Protein AF-A0A6I2X048-F1 (afdb_monomer)

Solvent-accessible surface area (backbone atoms only — not comparable to full-atom values): 6978 Å² total; per-residue (Å²): 137,82,95,77,84,77,81,72,78,75,75,79,77,79,69,81,52,73,65,61,56,52,52,50,55,55,52,49,57,59,53,49,57,55,49,55,60,55,49,50,60,49,50,55,51,51,47,53,52,47,46,54,52,49,52,52,49,50,51,53,27,52,54,51,37,47,77,73,67,52,75,54,54,72,71,75,33,85,55,41,42,67,57,36,32,75,71,66,53,33,96,62,72,63,90,52,46,36,32,24,40,84,65,51,75,42,74,32,91,92,56,74,85,80,116

pLDDT: mean 87.01, std 11.01, range [51.5, 96.81]

Mean predicted aligned error: 9.88 Å

Sequence (115 aa):
MDRKALIAKKRKDKGFTLIELLIVIAILGILSTIVVLSVRGIQDRGQSSACSSDKKSLETSYETALANGLDLTTPVAADVSSSLVANGYLHAESAWYNVGSDGAVTVKTGVTTCT

Structure (mmCIF, N/CA/C/O backbone):
data_AF-A0A6I2X048-F1
#
_entry.id   AF-A0A6I2X048-F1
#
loop_
_atom_site.group_PDB
_atom_site.id
_atom_site.type_symbol
_atom_site.label_atom_id
_atom_site.label_alt_id
_atom_site.label_comp_id
_atom_site.label_asym_id
_atom_site.label_entity_id
_atom_site.label_seq_id
_atom_site.pdbx_PDB_ins_code
_atom_site.Cartn_x
_atom_site.Cartn_y
_atom_site.Cartn_z
_atom_site.occupancy
_atom_site.B_iso_or_equiv
_atom_site.auth_seq_id
_atom_site.auth_comp_id
_atom_site.auth_asym_id
_atom_site.auth_atom_id
_atom_site.pdbx_PDB_model_num
ATOM 1 N N . MET A 1 1 ? -32.164 -57.125 50.882 1.00 51.50 1 MET A N 1
ATOM 2 C CA . MET A 1 1 ? -31.754 -56.936 49.480 1.00 51.50 1 MET A CA 1
ATOM 3 C C . MET A 1 1 ? -32.340 -55.615 48.990 1.00 51.50 1 MET A C 1
ATOM 5 O O . MET A 1 1 ? -33.536 -55.500 48.765 1.00 51.50 1 MET A O 1
ATOM 9 N N . ASP A 1 2 ? -31.490 -54.588 49.069 1.00 60.72 2 ASP A N 1
ATOM 10 C CA . ASP A 1 2 ? -31.346 -53.456 48.140 1.00 60.72 2 ASP A CA 1
ATOM 11 C C . ASP A 1 2 ? -32.492 -52.452 47.934 1.00 60.72 2 ASP A C 1
ATOM 13 O O . ASP A 1 2 ? -32.992 -52.241 46.835 1.00 60.72 2 ASP A O 1
ATOM 17 N N . ARG A 1 3 ? -32.780 -51.668 48.984 1.00 60.75 3 ARG A N 1
ATOM 18 C CA . ARG A 1 3 ? -33.406 -50.329 48.872 1.00 60.75 3 ARG A CA 1
ATOM 19 C C . ARG A 1 3 ? -32.371 -49.209 48.637 1.00 60.75 3 ARG A C 1
ATOM 21 O O . ARG A 1 3 ? -32.442 -48.153 49.262 1.00 60.75 3 ARG A O 1
ATOM 28 N N . LYS A 1 4 ? -31.370 -49.423 47.777 1.00 62.69 4 LYS A N 1
ATOM 29 C CA . LYS A 1 4 ? -30.320 -48.426 47.475 1.00 62.69 4 LYS A CA 1
ATOM 30 C C . LYS A 1 4 ? -30.102 -48.258 45.968 1.00 62.69 4 LYS A C 1
ATOM 32 O O . LYS A 1 4 ? -29.029 -48.566 45.476 1.00 62.69 4 LYS A O 1
ATOM 37 N N . ALA A 1 5 ? -31.090 -47.770 45.218 1.00 61.72 5 ALA A N 1
ATOM 38 C CA . ALA A 1 5 ? -30.839 -47.430 43.807 1.00 61.72 5 ALA A CA 1
ATOM 39 C C . ALA A 1 5 ? -31.771 -46.378 43.185 1.00 61.72 5 ALA A C 1
ATOM 41 O O . ALA A 1 5 ? -31.847 -46.283 41.968 1.00 61.72 5 ALA A O 1
ATOM 42 N N . LEU A 1 6 ? -32.472 -45.559 43.972 1.00 60.28 6 LEU A N 1
ATOM 43 C CA . LEU A 1 6 ? -33.270 -44.451 43.424 1.00 60.28 6 LEU A CA 1
ATOM 44 C C . LEU A 1 6 ? -32.976 -43.143 44.160 1.00 60.28 6 LEU A C 1
ATOM 46 O O . LEU A 1 6 ? -33.862 -42.344 44.442 1.00 60.28 6 LEU A O 1
ATOM 50 N N . ILE A 1 7 ? -31.697 -42.888 44.444 1.00 63.22 7 ILE A N 1
ATOM 51 C CA . ILE A 1 7 ? -31.246 -41.504 44.597 1.00 63.22 7 ILE A CA 1
ATOM 52 C C . ILE A 1 7 ? -31.214 -40.954 43.174 1.00 63.22 7 ILE A C 1
ATOM 54 O O . ILE A 1 7 ? -30.196 -41.020 42.487 1.00 63.22 7 ILE A O 1
ATOM 58 N N . ALA A 1 8 ? -32.377 -40.498 42.707 1.00 63.31 8 ALA A N 1
ATOM 59 C CA . ALA A 1 8 ? -32.502 -39.718 41.493 1.00 63.31 8 ALA A CA 1
ATOM 60 C C . ALA A 1 8 ? -31.460 -38.602 41.583 1.00 63.31 8 ALA A C 1
ATOM 62 O O . ALA A 1 8 ? -31.551 -37.708 42.426 1.00 63.31 8 ALA A O 1
ATOM 63 N N . LYS A 1 9 ? -30.411 -38.728 40.770 1.00 64.44 9 LYS A N 1
ATOM 64 C CA . LYS A 1 9 ? -29.327 -37.764 40.633 1.00 64.44 9 LYS A CA 1
ATOM 65 C C . LYS A 1 9 ? -29.983 -36.448 40.221 1.00 64.44 9 LYS A C 1
ATOM 67 O O . LYS A 1 9 ? -30.243 -36.246 39.040 1.00 64.44 9 LYS A O 1
ATOM 72 N N . LYS A 1 10 ? -30.327 -35.601 41.202 1.00 64.31 10 LYS A N 1
ATOM 73 C CA . LYS A 1 10 ? -30.832 -34.238 41.003 1.00 64.31 10 LYS A CA 1
ATOM 74 C C . LYS A 1 10 ? -29.805 -33.567 40.101 1.00 64.31 10 LYS A C 1
ATOM 76 O O . LYS A 1 10 ? -28.709 -33.237 40.561 1.00 64.31 10 LYS A O 1
ATOM 81 N N . ARG A 1 11 ? -30.102 -33.473 38.803 1.00 67.50 11 ARG A N 1
ATOM 82 C CA . ARG A 1 11 ? -29.262 -32.726 37.877 1.00 67.50 11 ARG A CA 1
ATOM 83 C C . ARG A 1 11 ? -29.291 -31.302 38.408 1.00 67.50 11 ARG A C 1
ATOM 85 O O . ARG A 1 11 ? -30.351 -30.692 38.512 1.00 67.50 11 ARG A O 1
ATOM 92 N N . LYS A 1 12 ? -28.149 -30.837 38.911 1.00 65.50 12 LYS A N 1
ATOM 93 C CA . LYS A 1 12 ? -27.957 -29.432 39.251 1.00 65.50 12 LYS A CA 1
ATOM 94 C C . LYS A 1 12 ? -27.865 -28.711 37.916 1.00 65.50 12 LYS A C 1
ATOM 96 O O . LYS A 1 12 ? -26.761 -28.460 37.441 1.00 65.50 12 LYS A O 1
ATOM 101 N N . ASP A 1 13 ? -29.012 -28.444 37.308 1.00 67.31 13 ASP A N 1
ATOM 102 C CA . ASP A 1 13 ? -29.099 -27.569 36.150 1.00 67.31 13 ASP A CA 1
ATOM 103 C C . ASP A 1 13 ? -28.821 -26.157 36.669 1.00 67.31 13 ASP A C 1
ATOM 105 O O . ASP A 1 13 ? -29.703 -25.432 37.129 1.00 67.31 13 ASP A O 1
ATOM 109 N N . LYS A 1 14 ? -27.530 -25.816 36.718 1.00 71.50 14 LYS A N 1
ATOM 110 C CA . LYS A 1 14 ? -27.060 -24.454 36.937 1.00 71.50 1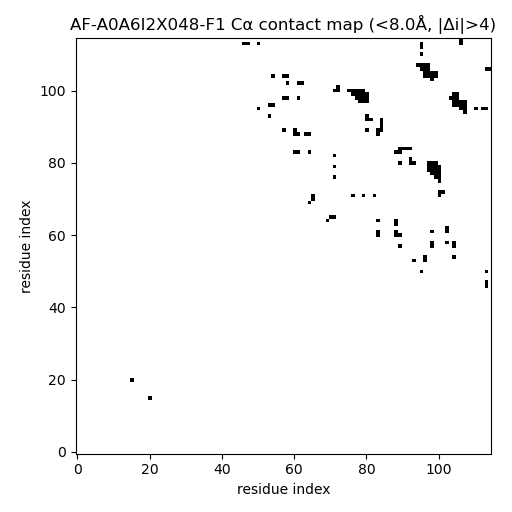4 LYS A CA 1
ATOM 111 C C . LYS A 1 14 ? -27.401 -23.671 35.671 1.00 71.50 14 LYS A C 1
ATOM 113 O O . LYS A 1 14 ? -26.608 -23.632 34.737 1.00 71.50 14 LYS A O 1
ATOM 118 N N . GLY A 1 15 ? -28.614 -23.130 35.613 1.00 74.56 15 GLY A N 1
ATOM 119 C CA . GLY A 1 15 ? -28.982 -22.155 34.593 1.00 74.56 15 GLY A CA 1
ATOM 120 C C . GLY A 1 15 ? -28.142 -20.891 34.759 1.00 74.56 15 GLY A C 1
ATOM 121 O O . GLY A 1 15 ? -27.901 -20.462 35.888 1.00 74.56 15 GLY A O 1
ATOM 122 N N . PHE A 1 16 ? -27.692 -20.318 33.642 1.00 77.44 16 PHE A N 1
ATOM 123 C CA . PHE A 1 16 ? -27.130 -18.969 33.618 1.00 77.44 16 PHE A CA 1
ATOM 124 C C . PHE A 1 16 ? -28.149 -17.999 34.212 1.00 77.44 16 PHE A C 1
ATOM 126 O O . PHE A 1 16 ? -29.335 -18.038 33.868 1.00 77.44 16 PHE A O 1
ATOM 133 N N . THR A 1 17 ? -27.704 -17.134 35.114 1.00 89.50 17 THR A N 1
ATOM 134 C CA . THR A 1 17 ? -28.571 -16.081 35.635 1.00 89.50 17 THR A CA 1
ATOM 135 C C . THR A 1 17 ? -28.833 -15.050 34.531 1.00 89.50 17 THR A C 1
ATOM 137 O O . THR A 1 17 ? -27.959 -14.750 33.718 1.00 89.50 17 THR A O 1
ATOM 140 N N . LEU A 1 18 ? -30.041 -14.476 34.486 1.00 89.81 18 LEU A N 1
ATOM 141 C CA . LEU A 1 18 ? -30.360 -13.410 33.520 1.00 89.81 18 LEU A CA 1
ATOM 142 C C . LEU A 1 18 ? -29.395 -12.223 33.647 1.00 89.81 18 LEU A C 1
ATOM 144 O O . LEU A 1 18 ? -29.050 -11.591 32.652 1.00 89.81 18 LEU A O 1
ATOM 148 N N . ILE A 1 19 ? -28.931 -11.955 34.870 1.00 92.62 19 ILE A N 1
ATOM 149 C CA . ILE A 1 19 ? -27.970 -10.892 35.155 1.00 92.62 19 ILE A CA 1
ATOM 150 C C . ILE A 1 19 ? -26.569 -11.203 34.607 1.00 92.62 19 ILE A C 1
ATOM 152 O O . ILE A 1 19 ? -25.922 -10.294 34.092 1.00 92.62 19 ILE A O 1
ATOM 156 N N . GLU A 1 20 ? -26.118 -12.464 34.634 1.00 90.38 20 GLU A N 1
ATOM 157 C CA . GLU A 1 20 ? -24.852 -12.865 33.998 1.00 90.38 20 GLU A CA 1
ATOM 158 C C . GLU A 1 20 ? -24.888 -12.608 32.494 1.00 90.38 20 GLU A C 1
ATOM 160 O O . GLU A 1 20 ? -23.952 -12.026 31.951 1.00 90.38 20 GLU A O 1
ATOM 165 N N . LEU A 1 21 ? -25.977 -12.982 31.817 1.00 91.94 21 LEU A N 1
ATOM 166 C CA . LEU A 1 21 ? -26.094 -12.748 30.378 1.00 91.94 21 LEU A CA 1
ATOM 167 C C . LEU A 1 21 ? -26.171 -11.245 30.056 1.00 91.94 21 LEU A C 1
ATOM 169 O O . LEU A 1 21 ? -25.548 -10.783 29.099 1.00 91.94 21 LEU A O 1
ATOM 173 N N . LEU A 1 22 ? -26.902 -10.476 30.871 1.00 93.44 22 LEU A N 1
ATOM 174 C CA . LEU A 1 22 ? -27.097 -9.039 30.676 1.00 93.44 22 LEU A CA 1
ATOM 175 C C . LEU A 1 22 ? -25.785 -8.253 30.782 1.00 93.44 22 LEU A C 1
ATOM 177 O O . LEU A 1 22 ? -25.511 -7.397 29.942 1.00 93.44 22 LEU A O 1
ATOM 181 N N . ILE A 1 23 ? -24.954 -8.555 31.780 1.00 94.94 23 ILE A N 1
ATOM 182 C CA . ILE A 1 23 ? -23.665 -7.873 31.958 1.00 94.94 23 ILE A CA 1
ATOM 183 C C . ILE A 1 23 ? -22.711 -8.211 30.803 1.00 94.94 23 ILE A C 1
ATOM 185 O O . ILE A 1 23 ? -21.992 -7.333 30.326 1.00 94.94 23 ILE A O 1
ATOM 189 N N . VAL A 1 24 ? -22.734 -9.448 30.298 1.00 95.12 24 VAL A N 1
ATOM 190 C CA . VAL A 1 24 ? -21.877 -9.866 29.176 1.00 95.12 24 VAL A CA 1
ATOM 191 C C . VAL A 1 24 ? -22.194 -9.074 27.911 1.00 95.12 24 VAL A C 1
ATOM 193 O O . VAL A 1 24 ? -21.285 -8.497 27.316 1.00 95.12 24 VAL A O 1
ATOM 196 N N . ILE A 1 25 ? -23.467 -8.988 27.512 1.00 95.19 25 ILE A N 1
ATOM 197 C CA . ILE A 1 25 ? -23.837 -8.225 26.310 1.00 95.19 25 ILE A CA 1
ATOM 198 C C . ILE A 1 25 ? -23.601 -6.721 26.491 1.00 95.19 25 ILE A C 1
ATOM 200 O O . ILE A 1 25 ? -23.221 -6.049 25.532 1.00 95.19 25 ILE A O 1
ATOM 204 N N . ALA A 1 26 ? -23.750 -6.202 27.717 1.00 95.69 26 ALA A N 1
ATOM 205 C CA . ALA A 1 26 ? -23.446 -4.808 28.028 1.00 95.69 26 ALA A CA 1
ATOM 206 C C . ALA A 1 26 ? -21.953 -4.498 27.829 1.00 95.69 26 ALA A C 1
ATOM 208 O O . ALA A 1 26 ? -21.610 -3.523 27.161 1.00 95.69 26 ALA A O 1
ATOM 209 N N . ILE A 1 27 ? -21.057 -5.351 28.339 1.00 96.56 27 ILE A N 1
ATOM 210 C CA . ILE A 1 27 ? -19.607 -5.189 28.153 1.00 96.56 27 ILE A CA 1
ATOM 211 C C . ILE A 1 27 ? -19.222 -5.378 26.679 1.00 96.56 27 ILE A C 1
ATOM 213 O O . ILE A 1 27 ? -18.458 -4.573 26.144 1.00 96.56 27 ILE A O 1
ATOM 217 N N . LEU A 1 28 ? -19.772 -6.393 26.000 1.00 96.44 28 LEU A N 1
ATOM 218 C CA . LEU A 1 28 ? -19.508 -6.629 24.576 1.00 96.44 28 LEU A CA 1
ATOM 219 C C . LEU A 1 28 ? -19.916 -5.431 23.707 1.00 96.44 28 LEU A C 1
ATOM 221 O O . LEU A 1 28 ? -19.165 -5.084 22.800 1.00 96.44 28 LEU A O 1
ATOM 225 N N . GLY A 1 29 ? -21.035 -4.762 24.007 1.00 95.88 29 GLY A N 1
ATOM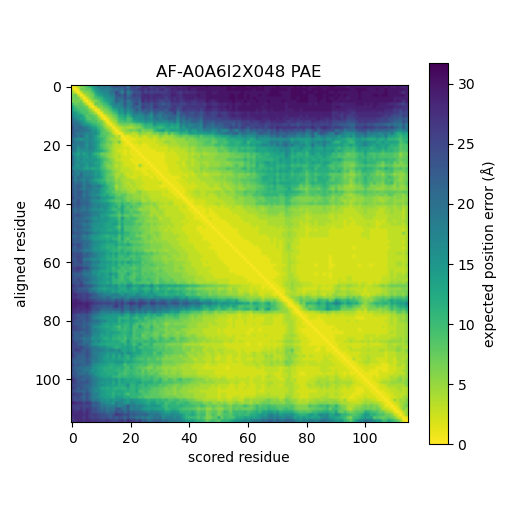 226 C CA . GLY A 1 29 ? -21.465 -3.561 23.278 1.00 95.88 29 GLY A CA 1
ATOM 227 C C . GLY A 1 29 ? -20.519 -2.364 23.444 1.00 95.88 29 GLY A C 1
ATOM 228 O O . GLY A 1 29 ? -20.251 -1.631 22.488 1.00 95.88 29 GLY A O 1
ATOM 229 N N . ILE A 1 30 ? -19.956 -2.180 24.643 1.00 95.81 30 ILE A N 1
ATOM 230 C CA . ILE A 1 30 ? -18.967 -1.120 24.895 1.00 95.81 30 ILE A CA 1
ATOM 231 C C . ILE A 1 30 ? -17.663 -1.435 24.149 1.00 95.81 30 ILE A C 1
ATOM 233 O O . ILE A 1 30 ? -17.136 -0.585 23.425 1.00 95.81 30 ILE A O 1
ATOM 237 N N . LEU A 1 31 ? -17.162 -2.668 24.276 1.00 96.81 31 LEU A N 1
ATOM 238 C CA . LEU A 1 31 ? -15.907 -3.084 23.647 1.00 96.81 31 LEU A CA 1
ATOM 239 C C . LEU A 1 31 ? -15.992 -3.080 22.116 1.00 96.81 31 LEU A C 1
ATOM 241 O O . LEU A 1 31 ? -15.051 -2.630 21.459 1.00 96.81 31 LEU A O 1
ATOM 245 N N . SER A 1 32 ? -17.113 -3.521 21.532 1.00 95.75 32 SER A N 1
ATOM 246 C CA . SER A 1 32 ? -17.265 -3.595 20.073 1.00 95.75 32 SER A CA 1
ATOM 247 C C . SER A 1 32 ? -17.120 -2.230 19.408 1.00 95.75 32 SER A C 1
ATOM 249 O O . SER A 1 32 ? -16.517 -2.124 18.342 1.00 95.75 32 SER A O 1
ATOM 251 N N . THR A 1 33 ? -17.622 -1.173 20.049 1.00 94.25 33 THR A N 1
ATOM 252 C CA . THR A 1 33 ? -17.568 0.190 19.504 1.00 94.25 33 THR A CA 1
ATOM 253 C C . THR A 1 33 ? -16.123 0.679 19.351 1.00 94.25 33 THR A C 1
ATOM 255 O O . THR A 1 33 ? -15.760 1.221 18.307 1.00 94.25 33 THR A O 1
ATOM 258 N N . ILE A 1 34 ? -15.270 0.430 20.350 1.00 94.12 34 ILE A N 1
ATOM 259 C CA . ILE A 1 34 ? -13.849 0.819 20.326 1.00 94.12 34 ILE A CA 1
ATOM 260 C C . ILE A 1 34 ? -13.084 0.010 19.271 1.00 94.12 34 ILE A C 1
ATOM 262 O O . ILE A 1 34 ? -12.294 0.565 18.503 1.00 94.12 34 ILE A O 1
ATOM 266 N N . VAL A 1 35 ? -13.344 -1.299 19.205 1.00 94.81 35 VAL A N 1
ATOM 267 C CA . VAL A 1 35 ? -12.681 -2.206 18.257 1.00 94.81 35 VAL A CA 1
ATOM 268 C C . VAL A 1 35 ? -12.947 -1.788 16.812 1.00 94.81 35 VAL A C 1
ATOM 270 O O . VAL A 1 35 ? -12.011 -1.737 16.018 1.00 94.81 35 VAL A O 1
ATOM 273 N N . VAL A 1 36 ? -14.186 -1.424 16.466 1.00 92.81 36 VAL A N 1
ATOM 274 C CA . VAL A 1 36 ? -14.538 -1.007 15.096 1.00 92.81 36 VAL A CA 1
ATOM 275 C C . VAL A 1 36 ? -13.721 0.209 14.650 1.00 92.81 36 VAL A C 1
ATOM 277 O O . VAL A 1 36 ? -13.186 0.212 13.542 1.00 92.81 36 VAL A O 1
ATOM 280 N N . LEU A 1 37 ? -13.587 1.228 15.504 1.00 89.56 37 LEU A N 1
ATOM 281 C CA . LEU A 1 37 ? -12.810 2.430 15.178 1.00 89.56 37 LEU A CA 1
ATOM 282 C C . LEU A 1 37 ? -11.307 2.135 15.076 1.00 89.56 37 LEU A C 1
ATOM 284 O O . LEU A 1 37 ? -10.634 2.660 14.191 1.00 89.56 37 LEU A O 1
ATOM 288 N N . SER A 1 38 ? -10.790 1.259 15.942 1.00 90.25 38 SER A N 1
ATOM 289 C CA . SER A 1 38 ? -9.386 0.840 15.916 1.00 90.25 38 SER A CA 1
ATOM 290 C C . SER A 1 38 ? -9.033 0.061 14.643 1.00 90.25 38 SER A C 1
ATOM 292 O O . SER A 1 38 ? -8.020 0.348 14.002 1.00 90.25 38 SER A O 1
ATOM 294 N N . VAL A 1 39 ? -9.888 -0.885 14.238 1.00 92.81 39 VAL A N 1
ATOM 295 C CA . VAL A 1 39 ? -9.652 -1.745 13.069 1.00 92.81 39 VAL A CA 1
ATOM 296 C C . VAL A 1 39 ? -9.711 -0.956 11.764 1.00 92.81 39 VAL A C 1
ATOM 298 O O . VAL A 1 39 ? -8.846 -1.163 10.915 1.00 92.81 39 VAL A O 1
ATOM 301 N N . ARG A 1 40 ? -10.658 -0.018 11.614 1.00 87.44 40 ARG A N 1
ATOM 302 C CA . ARG A 1 40 ? -10.763 0.824 10.405 1.00 87.44 40 ARG A CA 1
ATOM 303 C C . ARG A 1 40 ? -9.451 1.555 10.103 1.00 87.44 40 ARG A C 1
ATOM 305 O O . ARG A 1 40 ? -8.888 1.378 9.032 1.00 87.44 40 ARG A O 1
ATOM 312 N N . GLY A 1 41 ? -8.874 2.245 11.089 1.00 87.19 41 GLY A N 1
ATOM 313 C CA . GLY A 1 41 ? -7.604 2.953 10.886 1.00 87.19 41 GLY A CA 1
ATOM 314 C C . GLY A 1 41 ? -6.400 2.035 10.621 1.00 87.19 41 GLY A C 1
ATOM 315 O O . GLY A 1 41 ? -5.409 2.461 10.028 1.00 87.19 41 GLY A O 1
ATOM 316 N N . ILE A 1 42 ? -6.426 0.774 11.067 1.00 90.31 42 ILE A N 1
ATOM 317 C CA . ILE A 1 42 ? -5.388 -0.215 10.720 1.00 90.31 42 ILE A CA 1
ATOM 318 C C . ILE A 1 42 ? -5.557 -0.679 9.271 1.00 90.31 42 ILE A C 1
ATOM 320 O O . ILE A 1 42 ? -4.561 -0.762 8.556 1.00 90.31 42 ILE A O 1
ATOM 324 N N . GLN A 1 43 ? -6.790 -0.941 8.835 1.00 89.56 43 GLN A N 1
ATOM 325 C CA . GLN A 1 43 ? -7.090 -1.345 7.461 1.00 89.56 43 GLN A CA 1
ATOM 326 C C . GLN A 1 43 ? -6.690 -0.264 6.456 1.00 89.56 43 GLN A C 1
ATOM 328 O O . GLN A 1 43 ? -5.980 -0.583 5.507 1.00 89.56 43 GLN A O 1
ATOM 333 N N . ASP A 1 44 ? -7.027 1.002 6.715 1.00 88.50 44 ASP A N 1
ATOM 334 C CA . ASP A 1 44 ? -6.686 2.121 5.824 1.00 88.50 44 ASP A CA 1
ATOM 335 C C . ASP A 1 44 ? -5.162 2.264 5.649 1.00 88.50 44 ASP A C 1
ATOM 337 O O . ASP A 1 44 ? -4.646 2.394 4.538 1.00 88.50 44 ASP A O 1
ATOM 341 N N . ARG A 1 45 ? -4.403 2.168 6.751 1.00 89.56 45 ARG A N 1
ATOM 342 C CA . ARG A 1 45 ? -2.929 2.208 6.714 1.00 89.56 45 ARG A CA 1
ATOM 343 C C . ARG A 1 45 ? -2.333 0.979 6.037 1.00 89.56 45 ARG A C 1
ATOM 345 O O . ARG A 1 45 ? -1.372 1.110 5.284 1.00 89.56 45 ARG A O 1
ATOM 352 N N . GLY A 1 46 ? -2.893 -0.201 6.300 1.00 91.69 46 GLY A N 1
ATOM 353 C CA . GLY A 1 46 ? -2.483 -1.445 5.652 1.00 91.69 46 GLY A CA 1
ATOM 354 C C . GLY A 1 46 ? -2.691 -1.384 4.141 1.00 91.69 46 GLY A C 1
ATOM 355 O O . GLY A 1 46 ? -1.791 -1.742 3.386 1.00 91.69 46 GLY A O 1
ATOM 356 N N . GLN A 1 47 ? -3.829 -0.843 3.706 1.00 91.00 47 GLN A N 1
ATOM 357 C CA . GLN A 1 47 ? -4.136 -0.620 2.300 1.00 91.00 47 GLN A CA 1
ATOM 358 C C . GLN A 1 47 ? -3.176 0.385 1.664 1.00 91.00 47 GLN A C 1
ATOM 360 O O . GLN A 1 47 ? -2.568 0.064 0.650 1.00 91.00 47 GLN A O 1
ATOM 365 N N . SER A 1 48 ? -2.955 1.548 2.283 1.00 90.62 48 SER A N 1
ATOM 366 C CA . SER A 1 48 ? -1.996 2.543 1.780 1.00 90.62 48 SER A CA 1
ATOM 367 C C . SER A 1 48 ? -0.576 1.969 1.651 1.00 90.62 48 SER A C 1
ATOM 369 O O . SER A 1 48 ? 0.093 2.166 0.633 1.00 90.62 48 SER A O 1
ATOM 371 N N . SER A 1 49 ? -0.132 1.188 2.642 1.00 92.81 49 SER A N 1
ATOM 372 C CA . SER A 1 49 ? 1.163 0.499 2.600 1.00 92.81 49 SER A CA 1
ATOM 373 C C . SER A 1 49 ? 1.236 -0.534 1.474 1.00 92.81 49 SER A C 1
ATOM 375 O O . SER A 1 49 ? 2.279 -0.657 0.828 1.00 92.81 49 SER A O 1
ATOM 377 N N . ALA A 1 50 ? 0.149 -1.273 1.235 1.00 92.50 50 ALA A N 1
ATOM 378 C CA . ALA A 1 50 ? 0.061 -2.241 0.148 1.00 92.50 50 ALA A CA 1
ATOM 379 C C . ALA A 1 50 ? 0.117 -1.546 -1.219 1.00 92.50 50 ALA A C 1
ATOM 381 O O . ALA A 1 50 ? 0.964 -1.909 -2.029 1.00 92.50 50 ALA A O 1
ATOM 382 N N . CYS A 1 51 ? -0.685 -0.494 -1.433 1.00 92.81 51 CYS A N 1
ATOM 383 C CA . CYS A 1 51 ? -0.679 0.290 -2.674 1.00 92.81 51 CYS A CA 1
ATOM 384 C C . CYS A 1 51 ? 0.723 0.861 -2.969 1.00 92.81 51 CYS A C 1
ATOM 386 O O . CYS A 1 51 ? 1.226 0.751 -4.083 1.00 92.81 51 CYS A O 1
ATOM 388 N N . SER A 1 52 ? 1.392 1.435 -1.962 1.00 92.25 52 SER A N 1
ATOM 389 C CA . SER A 1 52 ? 2.742 1.998 -2.121 1.00 92.25 52 SER A CA 1
ATOM 390 C C . SER A 1 52 ? 3.786 0.931 -2.477 1.00 92.25 52 SER A C 1
ATOM 392 O O . SER A 1 52 ? 4.629 1.136 -3.353 1.00 92.25 52 SER A O 1
ATOM 394 N N . SER A 1 53 ? 3.704 -0.237 -1.833 1.00 93.94 53 SER A N 1
ATOM 395 C CA . SER A 1 53 ? 4.607 -1.364 -2.105 1.00 93.94 53 SER A CA 1
ATOM 396 C C . SER A 1 53 ? 4.394 -1.938 -3.505 1.00 93.94 53 SER A C 1
ATOM 398 O O . SER A 1 53 ? 5.361 -2.265 -4.192 1.00 93.94 53 SER A O 1
ATOM 400 N N . ASP A 1 54 ? 3.138 -2.028 -3.936 1.00 93.81 54 ASP A N 1
ATOM 401 C CA . ASP A 1 54 ? 2.755 -2.501 -5.262 1.00 93.81 54 ASP A CA 1
ATOM 402 C C . ASP A 1 54 ? 3.243 -1.549 -6.363 1.00 93.81 54 ASP A C 1
ATOM 404 O O . ASP A 1 54 ? 3.952 -1.975 -7.275 1.00 93.81 54 ASP A O 1
ATOM 408 N N . LYS A 1 55 ? 3.016 -0.237 -6.199 1.00 93.81 55 LYS A N 1
ATOM 409 C CA . LYS A 1 55 ? 3.550 0.796 -7.099 1.00 93.81 55 LYS A CA 1
ATOM 410 C C . LYS A 1 55 ? 5.065 0.676 -7.269 1.00 93.81 55 LYS A C 1
ATOM 412 O O . LYS A 1 55 ? 5.560 0.638 -8.392 1.00 93.81 55 LYS A O 1
ATOM 417 N N . LYS A 1 56 ? 5.806 0.569 -6.163 1.00 94.69 56 LYS A N 1
ATOM 418 C CA . LYS A 1 56 ? 7.270 0.455 -6.206 1.00 94.69 56 LYS A CA 1
ATOM 419 C C . LYS A 1 56 ? 7.741 -0.848 -6.860 1.00 94.69 56 LYS A C 1
ATOM 421 O O . LYS A 1 56 ? 8.774 -0.871 -7.530 1.00 94.69 56 LYS A O 1
ATOM 426 N N . SER A 1 57 ? 6.991 -1.931 -6.663 1.00 94.81 57 SER A N 1
ATOM 427 C CA . SER A 1 57 ? 7.272 -3.218 -7.304 1.00 94.81 57 SER A CA 1
ATOM 428 C C . SER A 1 57 ? 7.099 -3.120 -8.821 1.00 94.81 57 SER A C 1
ATOM 430 O O . SER A 1 57 ? 7.963 -3.601 -9.553 1.00 94.81 57 SER A O 1
ATOM 432 N N . LEU A 1 58 ? 6.055 -2.427 -9.291 1.00 94.7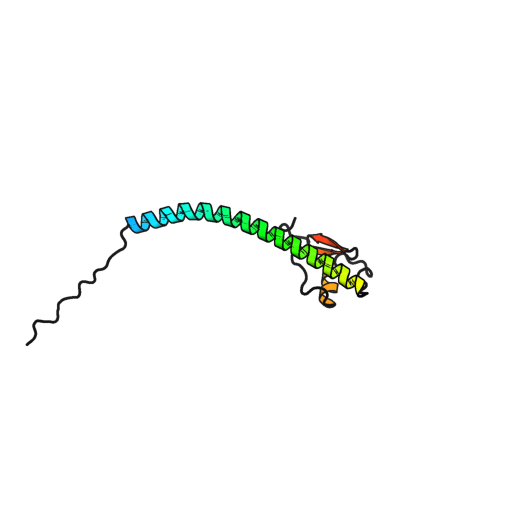5 58 LEU A N 1
ATOM 433 C CA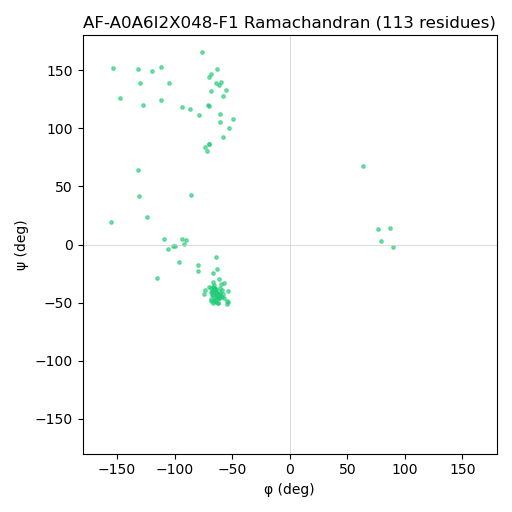 . LEU A 1 58 ? 5.848 -2.154 -10.715 1.00 94.75 58 LEU A CA 1
ATOM 434 C C . LEU A 1 58 ? 6.975 -1.310 -11.312 1.00 94.75 58 LEU A C 1
ATOM 436 O O . LEU A 1 58 ? 7.557 -1.726 -12.312 1.00 94.75 58 LEU A O 1
ATOM 440 N N . GLU A 1 59 ? 7.333 -0.190 -10.678 1.00 94.81 59 GLU A N 1
ATOM 441 C CA . GLU A 1 59 ? 8.442 0.673 -11.123 1.00 94.81 59 GLU A CA 1
ATOM 442 C C . GLU A 1 59 ? 9.743 -0.132 -11.260 1.00 94.81 59 GLU A C 1
ATOM 444 O O . GLU A 1 59 ? 10.373 -0.139 -12.316 1.00 94.81 59 GLU A O 1
ATOM 449 N N . THR A 1 60 ? 10.083 -0.915 -10.232 1.00 95.56 60 THR A N 1
ATOM 450 C CA . THR A 1 60 ? 11.289 -1.757 -10.239 1.00 95.56 60 THR A CA 1
ATOM 451 C C . THR A 1 60 ? 11.239 -2.810 -11.349 1.00 95.56 60 THR A C 1
ATOM 453 O O . THR A 1 60 ? 12.240 -3.045 -12.029 1.00 95.56 60 THR A O 1
ATOM 456 N N . SER A 1 61 ? 10.087 -3.458 -11.549 1.00 95.12 61 SER A N 1
ATOM 457 C CA . SER A 1 61 ? 9.923 -4.479 -12.591 1.00 95.12 61 SER A CA 1
ATOM 458 C C . SER A 1 61 ? 10.043 -3.892 -14.000 1.00 95.12 61 SER A C 1
ATOM 460 O O . SER A 1 61 ? 10.672 -4.505 -14.863 1.00 95.12 61 SER A O 1
ATOM 462 N N . TYR A 1 62 ? 9.524 -2.681 -14.212 1.00 94.88 62 TYR A N 1
ATOM 463 C CA . TYR A 1 62 ? 9.625 -1.948 -15.470 1.00 94.88 62 TYR A CA 1
ATOM 464 C C . TYR A 1 62 ? 11.071 -1.550 -15.775 1.00 94.88 62 TYR A C 1
ATOM 466 O O . TYR A 1 62 ? 11.586 -1.858 -16.850 1.00 94.88 62 TYR A O 1
ATOM 474 N N . GLU A 1 63 ? 11.764 -0.941 -14.810 1.00 94.50 63 GLU A N 1
ATOM 475 C CA . GLU A 1 63 ? 13.177 -0.573 -14.958 1.00 94.50 63 GLU A CA 1
ATOM 476 C C . GLU A 1 63 ? 14.055 -1.802 -15.216 1.00 94.50 63 GLU A C 1
ATOM 478 O O . GLU A 1 63 ? 14.936 -1.779 -16.078 1.00 94.50 63 GLU A O 1
ATOM 483 N N . THR A 1 64 ? 13.780 -2.907 -14.518 1.00 95.88 64 THR A N 1
ATOM 484 C CA . THR A 1 64 ? 14.491 -4.176 -14.713 1.00 95.88 64 THR A CA 1
ATOM 485 C C . THR A 1 64 ? 14.242 -4.746 -16.107 1.00 95.88 64 THR A C 1
ATOM 487 O O . THR A 1 64 ? 15.171 -5.254 -16.736 1.00 95.88 64 THR A O 1
ATOM 490 N N . ALA A 1 65 ? 13.013 -4.663 -16.617 1.00 95.00 65 ALA A N 1
ATOM 491 C CA . ALA A 1 65 ? 12.685 -5.125 -17.959 1.00 95.00 65 ALA A CA 1
ATOM 492 C C . ALA A 1 65 ? 13.457 -4.340 -19.033 1.00 95.00 65 ALA A C 1
ATOM 494 O O . ALA A 1 65 ? 14.093 -4.948 -19.897 1.00 95.00 65 ALA A O 1
ATOM 495 N N . LEU A 1 66 ? 13.494 -3.006 -18.921 1.00 93.69 66 LEU A N 1
ATOM 496 C CA . LEU A 1 66 ? 14.276 -2.153 -19.822 1.00 93.69 66 LEU A CA 1
ATOM 497 C C . LEU A 1 66 ? 15.781 -2.426 -19.719 1.00 93.69 66 LEU A C 1
ATOM 499 O O . LEU A 1 66 ? 16.461 -2.530 -20.740 1.00 93.69 66 LEU A O 1
ATOM 503 N N . ALA A 1 67 ? 16.306 -2.590 -18.502 1.00 94.94 67 ALA A N 1
ATOM 504 C CA . ALA A 1 67 ? 17.720 -2.893 -18.278 1.00 94.94 67 ALA A CA 1
ATOM 505 C C . ALA A 1 67 ? 18.149 -4.225 -18.917 1.00 94.94 67 ALA A C 1
ATOM 507 O O . ALA A 1 67 ? 19.297 -4.372 -19.334 1.00 94.94 67 ALA A O 1
ATOM 508 N N . ASN A 1 68 ? 17.224 -5.180 -19.027 1.00 95.38 68 ASN A N 1
ATOM 509 C CA . ASN A 1 68 ? 17.445 -6.469 -19.681 1.00 95.38 68 ASN A CA 1
ATOM 510 C C . ASN A 1 68 ? 17.122 -6.461 -21.188 1.00 95.38 68 ASN A C 1
ATOM 512 O O . ASN A 1 68 ? 17.231 -7.501 -21.837 1.00 95.38 68 ASN A O 1
ATOM 516 N N . GLY A 1 69 ? 16.763 -5.305 -21.755 1.00 92.00 69 GLY A N 1
ATOM 517 C CA . GLY A 1 69 ? 16.564 -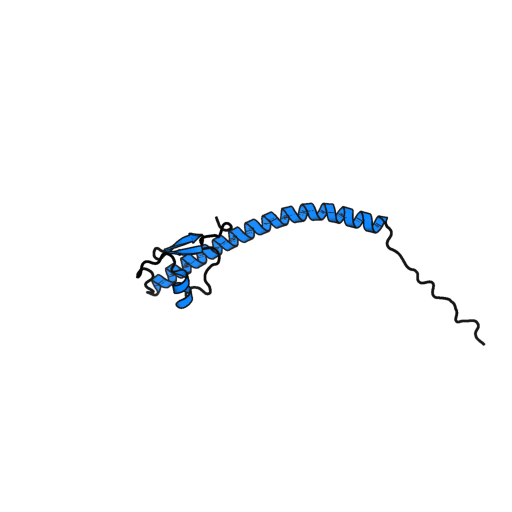5.124 -23.193 1.00 92.00 69 GLY A CA 1
ATOM 518 C C . GLY A 1 69 ? 15.162 -5.451 -23.707 1.00 92.00 69 GLY A C 1
ATOM 519 O O . GLY A 1 69 ? 14.994 -5.579 -24.920 1.00 92.00 69 GLY A O 1
ATOM 520 N N . LEU A 1 70 ? 14.158 -5.585 -22.831 1.00 91.19 70 LEU A N 1
ATOM 521 C CA . LEU A 1 70 ? 12.768 -5.688 -23.273 1.00 91.19 70 LEU A CA 1
ATOM 522 C C . LEU A 1 70 ? 12.310 -4.330 -23.822 1.00 91.19 70 LEU A C 1
ATOM 524 O O . LEU A 1 70 ? 12.285 -3.343 -23.089 1.00 91.19 70 LEU A O 1
ATOM 528 N N . ASP A 1 71 ? 11.920 -4.279 -25.096 1.00 89.94 71 ASP A N 1
ATOM 529 C CA . ASP A 1 71 ? 11.302 -3.083 -25.669 1.00 89.94 71 ASP A CA 1
ATOM 530 C C . ASP A 1 71 ? 9.825 -3.012 -25.261 1.00 89.94 71 ASP A C 1
ATOM 532 O O . ASP A 1 71 ? 9.002 -3.824 -25.682 1.00 89.94 71 ASP A O 1
ATOM 536 N N . LEU A 1 72 ? 9.505 -2.033 -24.416 1.00 86.62 72 LEU A N 1
ATOM 537 C CA . LEU A 1 72 ? 8.149 -1.735 -23.950 1.00 86.62 72 LEU A CA 1
ATOM 538 C C . LEU A 1 72 ? 7.527 -0.536 -24.682 1.00 86.62 72 LEU A C 1
ATOM 540 O O . LEU A 1 72 ? 6.385 -0.175 -24.410 1.00 86.62 72 LEU A O 1
ATOM 544 N N . THR A 1 73 ? 8.271 0.088 -25.598 1.00 81.56 73 THR A N 1
ATOM 545 C CA . THR A 1 73 ? 7.885 1.330 -26.281 1.00 81.56 73 THR A CA 1
ATOM 546 C C . THR A 1 73 ? 7.247 1.094 -27.645 1.00 81.56 73 THR A C 1
ATOM 548 O O . THR A 1 73 ? 6.622 2.008 -28.187 1.00 81.56 73 THR A O 1
ATOM 551 N N . THR A 1 74 ? 7.368 -0.114 -28.208 1.00 76.69 74 THR A N 1
ATOM 552 C CA . THR A 1 74 ? 6.813 -0.442 -29.524 1.00 76.69 74 THR A CA 1
ATOM 553 C C . THR A 1 74 ? 5.928 -1.700 -29.495 1.00 76.69 74 THR A C 1
ATOM 555 O O . THR A 1 74 ? 6.395 -2.789 -29.171 1.00 76.69 74 THR A O 1
ATOM 558 N N . PRO A 1 75 ? 4.635 -1.588 -29.859 1.00 72.31 75 PRO A N 1
ATOM 559 C CA . PRO A 1 75 ? 3.865 -0.347 -29.990 1.00 72.31 75 PRO A CA 1
ATOM 560 C C . PRO A 1 75 ? 3.737 0.387 -28.641 1.00 72.31 75 PRO A C 1
ATOM 562 O O . PRO A 1 75 ? 3.694 -0.249 -27.593 1.00 72.31 75 PRO A O 1
ATOM 565 N N . VAL A 1 76 ? 3.625 1.721 -28.676 1.00 75.75 76 VAL A N 1
ATOM 566 C CA . VAL A 1 76 ? 3.315 2.540 -27.490 1.00 75.75 76 VAL A CA 1
ATOM 567 C C . VAL A 1 76 ? 1.956 2.089 -26.957 1.00 75.75 76 VAL A C 1
ATOM 569 O O . VAL A 1 76 ? 0.920 2.360 -27.571 1.00 75.75 76 VAL A O 1
ATOM 572 N N . ALA A 1 77 ? 1.963 1.359 -25.846 1.00 79.44 77 ALA A N 1
ATOM 573 C CA . ALA A 1 77 ? 0.767 0.830 -25.213 1.00 79.44 77 ALA A CA 1
ATOM 574 C C . ALA A 1 77 ? 0.433 1.640 -23.957 1.00 79.44 77 ALA A C 1
ATOM 576 O O . ALA A 1 77 ? 1.307 1.988 -23.165 1.00 79.44 77 ALA A O 1
ATOM 577 N N . ALA A 1 78 ? -0.862 1.901 -23.759 1.00 83.50 78 ALA A N 1
ATOM 578 C CA . ALA A 1 78 ? -1.363 2.571 -22.557 1.00 83.50 78 ALA A CA 1
ATOM 579 C C . ALA A 1 78 ? -1.109 1.757 -21.274 1.00 83.50 78 ALA A C 1
ATOM 581 O O . ALA A 1 78 ? -1.116 2.316 -20.182 1.00 83.50 78 ALA A O 1
ATOM 582 N N . ASP A 1 79 ? -0.896 0.448 -21.414 1.00 91.25 79 ASP A N 1
ATOM 583 C CA . ASP A 1 79 ? -0.548 -0.460 -20.333 1.00 91.25 79 ASP A CA 1
ATOM 584 C C . ASP A 1 79 ? 0.359 -1.573 -20.869 1.00 91.25 79 ASP A C 1
ATOM 586 O O . ASP A 1 79 ? 0.014 -2.251 -21.841 1.00 91.25 79 ASP A O 1
ATOM 590 N N . VAL A 1 80 ? 1.516 -1.755 -20.238 1.00 93.56 80 VAL A N 1
ATOM 591 C CA . VAL A 1 80 ? 2.487 -2.811 -20.544 1.00 93.56 80 V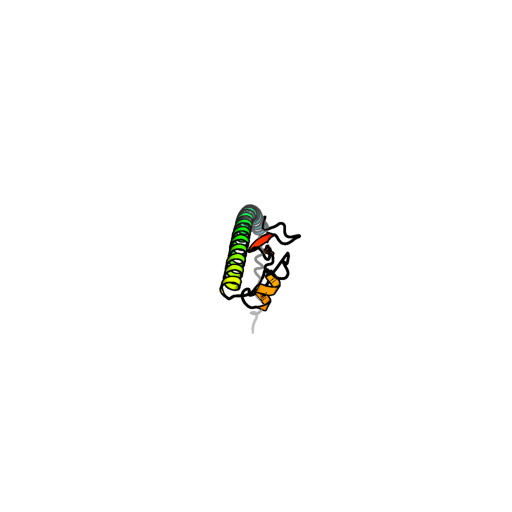AL A CA 1
ATOM 592 C C . VAL A 1 80 ? 2.556 -3.882 -19.452 1.00 93.56 80 VAL A C 1
ATOM 594 O O . VAL A 1 80 ? 3.357 -4.809 -19.563 1.00 93.56 80 VAL A O 1
ATOM 597 N N . SER A 1 81 ? 1.700 -3.821 -18.424 1.00 92.00 81 SER A N 1
ATOM 598 C CA . SER A 1 81 ? 1.701 -4.759 -17.285 1.00 92.00 81 SER A CA 1
ATOM 599 C C . SER A 1 81 ? 1.638 -6.230 -17.719 1.00 92.00 81 SER A C 1
ATOM 601 O O . SER A 1 81 ? 2.360 -7.070 -17.181 1.00 92.00 81 SER A O 1
ATOM 603 N N . SER A 1 82 ? 0.842 -6.540 -18.746 1.00 91.62 82 SER A N 1
ATOM 604 C CA . SER A 1 82 ? 0.730 -7.890 -19.317 1.00 91.62 82 SER A CA 1
ATOM 605 C C . SER A 1 82 ? 2.041 -8.380 -19.945 1.00 91.62 82 SER A C 1
ATOM 607 O O . SER A 1 82 ? 2.415 -9.541 -19.769 1.00 91.62 82 SER A O 1
ATOM 609 N N . SER A 1 83 ? 2.789 -7.495 -20.611 1.00 92.12 83 SER A N 1
ATOM 610 C CA . SER A 1 83 ? 4.112 -7.793 -21.170 1.00 92.12 83 SER A CA 1
ATOM 611 C C . SER A 1 83 ? 5.137 -8.080 -20.075 1.00 92.12 83 SER A C 1
ATOM 613 O O . SER A 1 83 ? 5.955 -8.988 -20.234 1.00 92.12 83 SER A O 1
ATOM 615 N N . LEU A 1 84 ? 5.088 -7.363 -18.946 1.00 92.94 84 LEU A N 1
ATOM 616 C CA . LEU A 1 84 ? 5.974 -7.635 -17.809 1.00 92.94 84 LEU A CA 1
ATOM 617 C C . LEU A 1 84 ? 5.694 -9.009 -17.188 1.00 92.94 84 LEU A C 1
ATOM 619 O O . LEU A 1 84 ? 6.639 -9.711 -16.823 1.00 92.94 84 LEU A O 1
ATOM 623 N N . VAL A 1 85 ? 4.423 -9.414 -17.109 1.00 95.12 85 VAL A N 1
ATOM 624 C CA . VAL A 1 85 ? 4.047 -10.756 -16.635 1.00 95.12 85 VAL A CA 1
ATOM 625 C C . VAL A 1 85 ? 4.475 -11.832 -17.62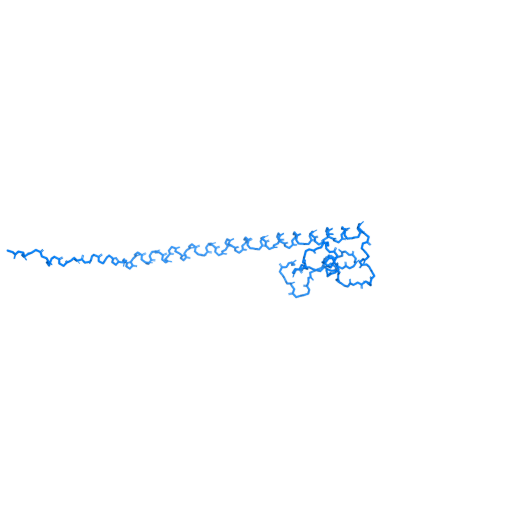8 1.00 95.12 85 VAL A C 1
ATOM 627 O O . VAL A 1 85 ? 5.102 -12.816 -17.238 1.00 95.12 85 VAL A O 1
ATOM 630 N N . ALA A 1 86 ? 4.206 -11.632 -18.919 1.00 94.00 86 ALA A N 1
ATOM 631 C CA . ALA A 1 86 ? 4.553 -12.591 -19.968 1.00 94.00 86 ALA A CA 1
ATOM 632 C C . ALA A 1 86 ? 6.062 -12.868 -20.052 1.00 94.00 86 ALA A C 1
ATOM 634 O O . ALA A 1 86 ? 6.466 -13.995 -20.334 1.00 94.00 86 ALA A O 1
ATOM 635 N N . ASN A 1 87 ? 6.889 -11.856 -19.777 1.00 93.75 87 ASN A N 1
ATOM 636 C CA . ASN A 1 87 ? 8.347 -11.970 -19.794 1.00 93.75 87 ASN A CA 1
ATOM 637 C C . ASN A 1 87 ? 8.958 -12.285 -18.413 1.00 93.75 87 ASN A C 1
ATOM 639 O O . ASN A 1 87 ? 10.178 -12.337 -18.283 1.00 93.75 87 ASN A O 1
ATOM 643 N N . GLY A 1 88 ? 8.137 -12.515 -17.382 1.00 94.62 88 GLY A N 1
ATOM 644 C CA . GLY A 1 88 ? 8.597 -12.960 -16.062 1.00 94.62 88 GLY A CA 1
ATOM 645 C C . GLY A 1 88 ? 9.226 -11.878 -15.177 1.00 94.62 88 GLY A C 1
ATOM 646 O O . GLY A 1 88 ? 9.822 -12.210 -14.154 1.00 94.62 88 GLY A O 1
ATOM 647 N N . TYR A 1 89 ? 9.082 -10.598 -15.527 1.00 94.38 89 TYR A N 1
ATOM 648 C CA . TYR A 1 89 ? 9.517 -9.474 -14.685 1.00 94.38 89 TYR A CA 1
ATOM 649 C C . TYR A 1 89 ? 8.520 -9.162 -13.566 1.00 94.38 89 TYR A C 1
ATOM 651 O O . TYR A 1 89 ? 8.890 -8.585 -12.544 1.00 94.38 89 TYR A O 1
ATOM 659 N N . LEU A 1 90 ? 7.262 -9.567 -13.747 1.00 94.88 90 LEU A N 1
ATOM 660 C CA . LEU A 1 90 ? 6.192 -9.421 -12.771 1.00 94.88 90 LEU A CA 1
ATOM 661 C C . LEU A 1 90 ? 5.469 -10.763 -12.593 1.00 94.88 90 LEU A C 1
ATOM 663 O O . LEU A 1 90 ? 5.225 -11.475 -13.560 1.00 94.88 90 LEU A O 1
ATOM 667 N N . HIS A 1 91 ? 5.122 -11.132 -1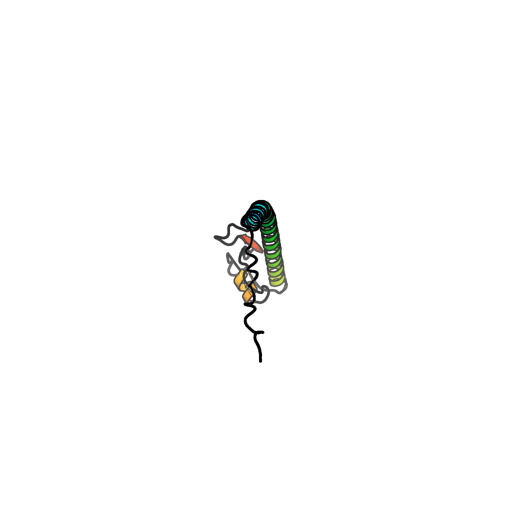1.359 1.00 94.25 91 HIS A N 1
ATOM 668 C CA . HIS A 1 91 ? 4.466 -12.421 -11.102 1.00 94.25 91 HIS A CA 1
ATOM 669 C C . HIS A 1 91 ? 2.996 -12.443 -11.550 1.00 94.25 91 HIS A C 1
ATOM 671 O O . HIS A 1 91 ? 2.511 -13.452 -12.056 1.00 94.25 91 HIS A O 1
ATOM 677 N N . ALA A 1 92 ? 2.287 -11.336 -11.344 1.00 93.94 92 ALA A N 1
ATOM 678 C CA . ALA A 1 92 ? 0.894 -11.158 -11.722 1.00 93.94 92 ALA A CA 1
ATOM 679 C C . ALA A 1 92 ? 0.621 -9.670 -11.951 1.00 93.94 92 ALA A C 1
ATOM 681 O O . ALA A 1 92 ? 1.271 -8.826 -11.335 1.00 93.94 92 ALA A O 1
ATOM 682 N N . GLU A 1 93 ? -0.348 -9.352 -12.809 1.00 91.81 93 GLU A N 1
ATOM 683 C CA . GLU A 1 93 ? -0.778 -7.968 -12.988 1.00 91.81 93 GLU A CA 1
ATOM 684 C C . GLU A 1 93 ? -1.287 -7.398 -11.671 1.00 91.81 93 GLU A C 1
ATOM 686 O O . GLU A 1 93 ? -1.999 -8.064 -10.911 1.00 91.81 93 GLU A O 1
ATOM 691 N N . SER A 1 94 ? -0.945 -6.139 -11.422 1.00 92.19 94 SER A N 1
ATOM 692 C CA . SER A 1 94 ? -1.413 -5.480 -10.222 1.00 92.19 94 SER A CA 1
ATOM 693 C C . SER A 1 94 ? -2.926 -5.235 -10.281 1.00 92.19 94 SER A C 1
ATOM 695 O O . SER A 1 94 ? -3.521 -4.984 -11.339 1.00 92.19 94 SER A O 1
ATOM 697 N N . ALA A 1 95 ? -3.563 -5.300 -9.113 1.00 90.62 95 ALA A N 1
ATOM 698 C CA . ALA A 1 95 ? -4.989 -5.026 -8.983 1.00 90.62 95 ALA A CA 1
ATOM 699 C C . ALA A 1 95 ? -5.303 -3.521 -8.962 1.00 90.62 95 ALA A C 1
ATOM 701 O O . ALA A 1 95 ? -6.457 -3.148 -9.172 1.00 90.62 95 ALA A O 1
ATOM 702 N N . TRP A 1 96 ? -4.306 -2.667 -8.699 1.00 92.06 96 TRP A N 1
ATOM 703 C CA . TRP A 1 96 ? -4.515 -1.248 -8.396 1.00 92.06 96 TRP A CA 1
ATOM 704 C C . TRP A 1 96 ? -3.927 -0.292 -9.426 1.00 92.06 96 TRP A C 1
ATOM 706 O O . TRP A 1 96 ? -4.469 0.796 -9.617 1.00 92.06 96 TRP A O 1
ATOM 716 N N . TYR A 1 97 ? -2.855 -0.693 -10.099 1.00 93.12 97 TYR A N 1
ATOM 717 C CA . TYR A 1 97 ? -2.093 0.155 -11.002 1.00 93.12 97 TYR A CA 1
ATOM 718 C C . TYR A 1 97 ? -1.806 -0.520 -12.347 1.00 93.12 97 TYR A C 1
ATOM 720 O O . TYR A 1 97 ? -1.648 -1.736 -12.450 1.00 93.12 97 TYR A O 1
ATOM 728 N N . ASN A 1 98 ? -1.680 0.306 -13.373 1.00 93.00 98 ASN A N 1
ATOM 729 C CA . ASN A 1 98 ? -1.123 -0.055 -14.665 1.00 93.00 98 ASN A CA 1
ATOM 730 C C . ASN A 1 98 ? 0.207 0.682 -14.836 1.00 93.00 98 ASN A C 1
ATOM 732 O O . ASN A 1 98 ? 0.380 1.778 -14.292 1.00 93.00 98 ASN A O 1
ATOM 736 N N . VAL A 1 99 ? 1.126 0.118 -15.613 1.00 93.75 99 VAL A N 1
ATOM 737 C CA . VAL A 1 99 ? 2.363 0.800 -16.011 1.00 93.75 99 VAL A CA 1
ATOM 738 C C . VAL A 1 99 ? 2.318 1.086 -17.507 1.00 93.75 99 VAL A C 1
ATOM 740 O O . VAL A 1 99 ? 2.081 0.182 -18.301 1.00 93.75 99 VAL A O 1
ATOM 743 N N . GLY A 1 100 ? 2.490 2.348 -17.895 1.00 92.38 100 GLY A N 1
ATOM 744 C CA . GLY A 1 100 ? 2.550 2.760 -19.296 1.00 92.38 100 GLY A CA 1
ATOM 745 C C . GLY A 1 100 ? 3.894 2.423 -19.944 1.00 92.38 100 GLY A C 1
ATOM 746 O O . GLY A 1 100 ? 4.889 2.163 -19.266 1.00 92.38 100 GLY A O 1
ATOM 747 N N . SER A 1 101 ? 3.949 2.475 -21.275 1.00 91.06 101 SER A N 1
ATOM 748 C CA . SER A 1 101 ? 5.196 2.319 -22.044 1.00 91.06 101 SER A CA 1
ATOM 749 C C . SER A 1 101 ? 6.234 3.428 -21.803 1.00 91.06 101 SER A C 1
ATOM 751 O O . SER A 1 101 ? 7.359 3.338 -22.279 1.00 91.06 101 SER A O 1
ATOM 753 N N . ASP A 1 102 ? 5.848 4.506 -21.123 1.00 88.12 102 ASP A N 1
ATOM 754 C CA . ASP A 1 102 ? 6.710 5.593 -20.649 1.00 88.12 102 ASP A CA 1
ATOM 755 C C . ASP A 1 102 ? 7.226 5.362 -19.214 1.00 88.12 102 ASP A C 1
ATOM 757 O O . ASP A 1 102 ? 7.957 6.193 -18.675 1.00 88.12 102 ASP A O 1
ATOM 761 N N . GLY A 1 103 ? 6.849 4.242 -18.590 1.00 88.94 103 GLY A N 1
ATOM 762 C CA . GLY A 1 103 ? 7.136 3.929 -17.193 1.00 88.94 103 GLY A CA 1
ATOM 763 C C . GLY A 1 103 ? 6.206 4.625 -16.200 1.00 88.94 103 GLY A C 1
ATOM 764 O O . GLY A 1 103 ? 6.381 4.466 -14.991 1.00 88.94 103 GLY A O 1
ATOM 765 N N . ALA A 1 104 ? 5.206 5.383 -16.666 1.00 90.69 104 ALA A N 1
ATOM 766 C CA . ALA A 1 104 ? 4.266 6.043 -15.775 1.00 90.69 104 ALA A CA 1
ATOM 767 C C . ALA A 1 104 ? 3.337 5.014 -15.121 1.00 90.69 104 ALA A C 1
ATOM 769 O O . ALA A 1 104 ? 2.572 4.318 -15.792 1.00 90.69 104 ALA A O 1
ATOM 770 N N . VAL A 1 105 ? 3.367 4.946 -13.790 1.00 92.50 105 VAL A N 1
ATOM 771 C CA . VAL A 1 105 ? 2.430 4.122 -13.022 1.00 92.50 105 VAL A CA 1
ATOM 772 C C . VAL A 1 105 ? 1.155 4.916 -12.750 1.00 92.50 105 VAL A C 1
ATOM 774 O O . VAL A 1 105 ? 1.177 5.939 -12.060 1.00 92.50 105 VAL A O 1
ATOM 777 N N . THR A 1 106 ? 0.036 4.438 -13.288 1.00 91.19 106 THR A N 1
ATOM 778 C CA . THR A 1 106 ? -1.282 5.080 -13.200 1.00 91.19 106 THR A CA 1
ATOM 779 C C . THR A 1 106 ? -2.279 4.173 -12.496 1.00 91.19 106 THR A C 1
ATOM 781 O O . THR A 1 106 ? -2.170 2.952 -12.550 1.00 91.19 106 THR A O 1
ATOM 784 N N . VAL A 1 107 ? -3.252 4.751 -11.790 1.00 90.94 107 VAL A N 1
ATOM 785 C CA . VAL A 1 107 ? -4.295 3.964 -11.115 1.00 90.94 107 VAL A CA 1
ATOM 786 C C . VAL A 1 107 ? -5.194 3.316 -12.162 1.00 90.94 107 VAL A C 1
ATOM 788 O O . VAL A 1 107 ? -5.660 3.977 -13.094 1.00 90.94 107 VAL A O 1
ATOM 791 N N . LYS A 1 108 ? -5.452 2.018 -11.996 1.00 90.31 108 LYS A N 1
ATOM 792 C CA . LYS A 1 108 ? -6.283 1.232 -12.905 1.00 90.31 108 LYS A CA 1
ATOM 793 C C . LYS A 1 108 ? -7.706 1.791 -12.933 1.00 90.31 108 LYS A C 1
ATOM 795 O O . LYS A 1 108 ? -8.286 2.138 -11.902 1.00 90.31 108 LYS A O 1
ATOM 800 N N . THR A 1 109 ? -8.288 1.884 -14.125 1.00 86.00 109 THR A N 1
A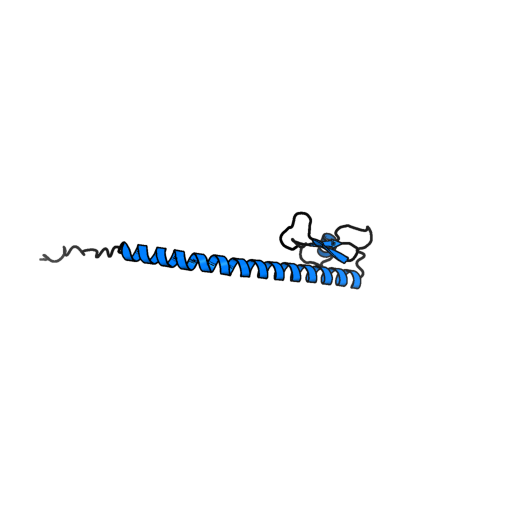TOM 801 C CA . THR A 1 109 ? -9.627 2.456 -14.304 1.00 86.00 109 THR A CA 1
ATOM 802 C C . THR A 1 109 ? -10.660 1.689 -13.474 1.00 86.00 109 THR A C 1
ATOM 804 O O . THR A 1 109 ? -10.756 0.469 -13.566 1.00 86.00 109 THR A O 1
ATOM 807 N N . GLY A 1 110 ? -11.443 2.406 -12.663 1.00 82.12 110 GLY A N 1
ATOM 808 C CA . GLY A 1 110 ? -12.461 1.813 -11.786 1.00 82.12 110 GLY A CA 1
ATOM 809 C C . GLY A 1 110 ? -11.966 1.422 -10.389 1.00 82.12 110 GLY A C 1
ATOM 810 O O . GLY A 1 110 ? -12.780 1.015 -9.562 1.00 82.12 110 GLY A O 1
ATOM 811 N N . VAL A 1 111 ? -10.675 1.592 -10.087 1.00 83.56 111 VAL A N 1
ATOM 812 C CA . VAL A 1 111 ? -10.127 1.423 -8.735 1.00 83.56 111 VAL A CA 1
ATOM 813 C C . VAL A 1 111 ? -10.106 2.777 -8.022 1.00 83.56 111 VAL A C 1
ATOM 815 O O . VAL A 1 111 ? -9.439 3.705 -8.464 1.00 83.56 111 VAL A O 1
ATOM 818 N N . THR A 1 112 ? -10.836 2.905 -6.910 1.00 73.88 112 THR A N 1
ATOM 819 C CA . THR A 1 112 ? -10.926 4.158 -6.118 1.00 73.88 112 THR A CA 1
ATOM 820 C C . THR A 1 112 ? -10.135 4.100 -4.807 1.00 73.88 112 THR A C 1
ATOM 822 O O . THR A 1 112 ? -10.102 5.060 -4.050 1.00 73.88 112 THR A O 1
ATOM 825 N N . THR A 1 113 ? -9.535 2.955 -4.486 1.00 70.25 113 THR A N 1
ATOM 826 C CA . THR A 1 113 ? -9.013 2.672 -3.141 1.00 70.25 113 THR A CA 1
ATOM 827 C C . THR A 1 113 ? -7.504 2.866 -2.979 1.00 70.25 113 THR A C 1
ATOM 829 O O . THR A 1 113 ? -6.990 2.691 -1.879 1.00 70.25 113 THR A O 1
ATOM 832 N N . CYS A 1 114 ? -6.799 3.238 -4.050 1.00 68.69 114 CYS A N 1
ATOM 833 C CA . CYS A 1 114 ? -5.357 3.520 -4.039 1.00 68.69 114 CYS A CA 1
ATOM 834 C C . CYS A 1 114 ? -5.014 4.934 -4.556 1.00 68.69 114 CYS A C 1
ATOM 836 O O . CYS A 1 114 ? -3.895 5.172 -5.020 1.00 68.69 114 CYS A O 1
ATOM 838 N N . THR A 1 115 ? -5.981 5.853 -4.482 1.00 58.66 115 THR A N 1
ATOM 839 C CA . THR A 1 115 ? -5.821 7.302 -4.703 1.00 58.66 115 THR A CA 1
ATOM 840 C C . THR A 1 115 ? -5.891 8.059 -3.393 1.00 58.66 115 THR A C 1
ATOM 842 O O . THR A 1 115 ? -6.805 7.732 -2.603 1.00 58.66 115 THR A O 1
#

Secondary structure (DSSP, 8-state):
----S---------PPPHHHHHHHHHHHHHHHHHHHHHHHHHHHHHHHHHHHHHHHHHHHHHHHHHHTT---TTTT-S--HHHHHHTTSSSS--SSEEE-TTS-EEEPTT--S--

Foldseek 3Di:
DDPPDPPPPPPPPPDDDPVNVVVVVVVVVVVVVVVVVVVVVVVLVVLQVVLVVVLVLLLVLLVVCVVVPNQLVVVFDQFCQVVSCVVVSDVDRDPFWGATSVRDTDGDPPDPSND

Radius of gyration: 30.53 Å; Cα contacts (8 Å, |Δi|>4): 83; chains: 1; bounding box: 51×64×80 Å